Protein AF-A0A7G5YXT6-F1 (afdb_monomer_lite)

Radius of gyration: 20.96 Å; chains: 1; bounding box: 41×21×65 Å

Sequence (100 aa):
MFDDTKGFSCNARSGRPEAPLEWRVARFHTALGWLSAMATGWGCVFAAMGGQRRLALMSACAALFIAAMTEWRRRNLRRRKTEFAEAEAAYEKGLRDFRL

Structure (mmCIF, N/CA/C/O backbone):
data_AF-A0A7G5YXT6-F1
#
_entry.id   AF-A0A7G5YXT6-F1
#
loop_
_atom_site.group_PDB
_atom_site.id
_atom_site.type_symbol
_atom_site.label_atom_id
_atom_site.label_alt_id
_atom_site.label_comp_id
_atom_site.label_asym_id
_atom_site.label_entity_id
_atom_site.label_seq_id
_atom_site.pdbx_PDB_ins_code
_atom_site.Cartn_x
_atom_site.Cartn_y
_atom_site.Cartn_z
_atom_site.occupancy
_atom_site.B_iso_or_equiv
_atom_site.auth_seq_id
_atom_site.auth_comp_id
_atom_site.auth_asym_id
_atom_site.auth_atom_id
_atom_site.pdbx_PDB_model_num
ATOM 1 N N . MET A 1 1 ? 19.454 -16.478 -14.113 1.00 35.16 1 MET A N 1
ATOM 2 C CA . MET A 1 1 ? 19.409 -16.283 -12.650 1.00 35.16 1 MET A CA 1
ATOM 3 C C . MET A 1 1 ? 18.537 -15.061 -12.419 1.00 35.16 1 MET A C 1
ATOM 5 O O . MET A 1 1 ? 18.903 -13.995 -12.893 1.00 35.16 1 MET A O 1
ATOM 9 N N . PHE A 1 2 ? 17.326 -15.246 -11.889 1.00 42.09 2 PHE A N 1
ATOM 10 C CA . PHE A 1 2 ? 16.383 -14.152 -11.641 1.00 42.09 2 PHE A CA 1
ATOM 11 C C . PHE A 1 2 ? 16.862 -13.388 -10.407 1.00 42.09 2 PHE A C 1
ATOM 13 O O . PHE A 1 2 ? 17.085 -13.997 -9.364 1.00 42.09 2 PHE A O 1
ATOM 20 N N . ASP A 1 3 ? 17.101 -12.087 -10.539 1.00 42.44 3 ASP A N 1
ATOM 21 C CA . ASP A 1 3 ? 17.507 -11.253 -9.411 1.00 42.44 3 ASP A CA 1
ATOM 22 C C . ASP A 1 3 ? 16.245 -10.805 -8.655 1.00 42.44 3 ASP A C 1
ATOM 24 O O . ASP A 1 3 ? 15.701 -9.725 -8.882 1.00 42.44 3 ASP A O 1
ATOM 28 N N . ASP A 1 4 ? 15.740 -11.685 -7.783 1.00 50.34 4 ASP A N 1
ATOM 29 C CA . ASP A 1 4 ? 14.526 -11.480 -6.971 1.00 50.34 4 ASP A CA 1
ATOM 30 C C . ASP A 1 4 ? 14.646 -10.311 -5.970 1.00 50.34 4 ASP A C 1
ATOM 32 O O . ASP A 1 4 ? 13.682 -9.948 -5.289 1.00 50.34 4 ASP A O 1
ATOM 36 N N . THR A 1 5 ? 15.817 -9.675 -5.882 1.00 51.97 5 THR A N 1
ATOM 37 C CA . THR A 1 5 ? 16.092 -8.587 -4.938 1.00 51.97 5 THR A CA 1
ATOM 38 C C . THR A 1 5 ? 15.407 -7.268 -5.309 1.00 51.97 5 THR A C 1
ATOM 40 O O . THR A 1 5 ? 15.078 -6.485 -4.417 1.00 51.97 5 THR A O 1
ATOM 43 N N . LYS A 1 6 ? 15.117 -7.032 -6.597 1.00 55.97 6 LYS A N 1
ATOM 44 C CA . LYS A 1 6 ? 14.570 -5.750 -7.093 1.00 55.97 6 LYS A CA 1
ATOM 45 C C . LYS A 1 6 ? 13.041 -5.703 -7.186 1.00 55.97 6 LYS A C 1
ATOM 47 O O . LYS A 1 6 ? 12.447 -4.653 -7.416 1.00 55.97 6 LYS A O 1
ATOM 52 N N . GLY A 1 7 ? 12.366 -6.831 -6.956 1.00 62.44 7 GLY A N 1
ATOM 53 C CA . GLY A 1 7 ? 10.901 -6.890 -6.938 1.00 62.44 7 GLY A CA 1
ATOM 54 C C . GLY A 1 7 ? 10.237 -6.695 -8.306 1.00 62.44 7 GLY A C 1
ATOM 55 O O . GLY A 1 7 ? 9.079 -6.285 -8.351 1.00 62.44 7 GLY A O 1
ATOM 56 N N . PHE A 1 8 ? 10.949 -6.977 -9.399 1.00 68.06 8 PHE A N 1
ATOM 57 C CA . PHE A 1 8 ? 10.415 -7.123 -10.755 1.00 68.06 8 PHE A CA 1
ATOM 58 C C . PHE A 1 8 ? 11.186 -8.225 -11.491 1.00 68.06 8 PHE A C 1
ATOM 60 O O . PHE A 1 8 ? 12.371 -8.431 -11.236 1.00 68.06 8 PHE A O 1
ATOM 67 N N . SER A 1 9 ? 10.515 -8.952 -12.384 1.00 73.12 9 SER A N 1
ATOM 68 C CA . SER A 1 9 ? 11.115 -10.055 -13.144 1.00 73.12 9 SER A CA 1
ATOM 69 C C . SER A 1 9 ? 11.454 -9.607 -14.560 1.00 73.12 9 SER A C 1
ATOM 71 O O . SER A 1 9 ? 10.700 -8.849 -15.164 1.00 73.12 9 SER A O 1
ATOM 73 N N . CYS A 1 10 ? 12.549 -10.106 -15.127 1.00 76.19 10 CYS A N 1
ATOM 74 C CA . CYS A 1 1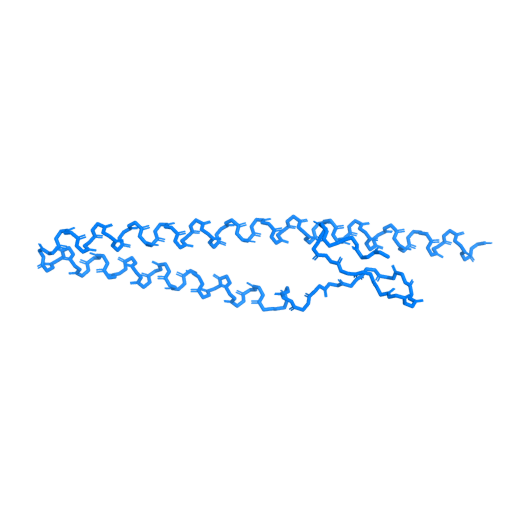0 ? 12.838 -9.921 -16.549 1.00 76.19 10 CYS A CA 1
ATOM 75 C C . CYS A 1 10 ? 12.273 -11.091 -17.358 1.00 76.19 10 CYS A C 1
ATOM 77 O O . CYS A 1 10 ? 12.435 -12.252 -16.977 1.00 76.19 10 CYS A O 1
ATOM 79 N N . ASN A 1 11 ? 11.640 -10.797 -18.493 1.00 80.19 11 ASN A N 1
ATOM 80 C CA . ASN A 1 11 ? 11.166 -11.823 -19.411 1.00 80.19 11 ASN A CA 1
ATOM 81 C C . ASN A 1 11 ? 12.363 -12.599 -19.980 1.00 80.19 11 ASN A C 1
ATOM 83 O O . ASN A 1 11 ? 13.260 -12.010 -20.582 1.00 80.19 11 ASN A O 1
ATOM 87 N N . ALA A 1 12 ? 12.365 -13.924 -19.828 1.00 75.38 12 ALA A N 1
ATOM 88 C CA . ALA A 1 12 ? 13.485 -14.771 -20.236 1.00 75.38 12 ALA A CA 1
ATOM 89 C C . ALA A 1 12 ? 13.777 -14.732 -21.748 1.00 75.38 12 ALA A C 1
ATOM 91 O O . ALA A 1 12 ? 14.882 -15.068 -22.163 1.00 75.38 12 ALA A O 1
ATOM 92 N N . ARG A 1 13 ? 12.801 -14.331 -22.576 1.00 76.62 13 ARG A N 1
ATOM 93 C CA . ARG A 1 13 ? 12.933 -14.323 -24.039 1.00 76.62 13 ARG A CA 1
ATOM 94 C C . ARG A 1 13 ? 13.402 -12.986 -24.607 1.00 76.62 13 ARG A C 1
ATOM 96 O O . ARG A 1 13 ? 14.150 -12.976 -25.576 1.00 76.62 13 ARG A O 1
ATOM 103 N N . SER A 1 14 ? 12.935 -11.872 -24.048 1.00 74.69 14 SER A N 1
ATOM 104 C CA . SER A 1 14 ? 13.252 -10.522 -24.541 1.00 74.69 14 SER A CA 1
ATOM 105 C C . SER A 1 14 ? 14.239 -9.769 -23.654 1.00 74.69 14 SER A C 1
ATOM 107 O O . SER A 1 14 ? 14.752 -8.739 -24.066 1.00 74.69 14 SER A O 1
ATOM 109 N N . GLY A 1 15 ? 14.479 -10.234 -22.425 1.00 78.94 15 GLY A N 1
ATOM 110 C CA . GLY A 1 15 ? 15.227 -9.485 -21.415 1.00 78.94 15 GLY A CA 1
ATOM 111 C C . GLY A 1 15 ? 14.492 -8.243 -20.898 1.00 78.94 15 GLY A C 1
ATOM 112 O O . GLY A 1 15 ? 15.031 -7.537 -20.048 1.00 78.94 15 GLY A O 1
ATOM 113 N N . ARG A 1 16 ? 13.266 -7.971 -21.374 1.00 80.25 16 ARG A N 1
ATOM 114 C CA . ARG A 1 16 ? 12.482 -6.802 -20.966 1.00 80.25 16 ARG A CA 1
ATOM 115 C C . ARG A 1 16 ? 12.076 -6.927 -19.490 1.00 80.25 16 ARG A C 1
ATOM 117 O O . ARG A 1 16 ? 11.581 -7.992 -19.107 1.00 80.25 16 ARG A O 1
ATOM 124 N N . PRO A 1 17 ? 12.221 -5.870 -18.675 1.00 81.25 17 PRO A N 1
ATOM 125 C CA . PRO A 1 17 ? 11.675 -5.862 -17.323 1.00 81.25 17 PRO A CA 1
ATOM 126 C C . PRO A 1 17 ? 10.138 -5.871 -17.371 1.00 81.25 17 PRO A C 1
ATOM 128 O O . PRO A 1 17 ? 9.522 -5.104 -18.110 1.00 81.25 17 PRO A O 1
ATOM 131 N N . GLU A 1 18 ? 9.506 -6.732 -16.574 1.00 80.69 18 GLU A N 1
ATOM 132 C CA . GLU A 1 18 ? 8.050 -6.847 -16.452 1.00 80.69 18 GLU A CA 1
ATOM 133 C C . GLU A 1 18 ? 7.580 -6.460 -15.047 1.00 80.69 18 GLU A C 1
ATOM 135 O O . GLU A 1 18 ? 8.124 -6.903 -14.031 1.00 80.69 18 GLU A O 1
ATOM 140 N N . ALA A 1 19 ? 6.542 -5.622 -14.987 1.00 78.88 19 ALA A N 1
ATOM 141 C CA . ALA A 1 19 ? 5.942 -5.226 -13.723 1.00 78.88 19 ALA A CA 1
ATOM 142 C C . ALA A 1 19 ? 5.196 -6.423 -13.105 1.00 78.88 19 ALA A C 1
ATOM 144 O O . ALA A 1 19 ? 4.368 -7.047 -13.778 1.00 78.88 19 ALA A O 1
ATOM 145 N N . PRO A 1 20 ? 5.418 -6.735 -11.820 1.00 79.06 20 PRO A N 1
ATOM 146 C CA . PRO A 1 20 ? 4.792 -7.890 -11.199 1.00 79.06 20 PRO A CA 1
ATOM 147 C C . PRO A 1 20 ? 3.278 -7.683 -11.018 1.00 79.06 20 PRO A C 1
ATOM 149 O O . PRO A 1 20 ? 2.789 -6.583 -10.729 1.00 79.06 20 PRO A O 1
ATOM 152 N N . LEU A 1 21 ? 2.518 -8.777 -11.138 1.00 75.75 21 LEU A N 1
ATOM 153 C CA . LEU A 1 21 ? 1.049 -8.797 -11.033 1.00 75.75 21 LEU A CA 1
ATOM 154 C C . LEU A 1 21 ? 0.527 -8.169 -9.729 1.00 75.75 21 LEU A C 1
ATOM 156 O O . LEU A 1 21 ? -0.519 -7.513 -9.726 1.00 75.75 21 LEU A O 1
ATOM 160 N N . GLU A 1 22 ? 1.281 -8.304 -8.635 1.00 77.12 22 GLU A N 1
ATOM 161 C CA . GLU A 1 22 ? 0.959 -7.725 -7.327 1.00 77.12 22 GLU A CA 1
ATOM 162 C C . GLU A 1 22 ? 0.770 -6.198 -7.355 1.00 77.12 22 GLU A C 1
ATOM 164 O O . GLU A 1 22 ? 0.006 -5.655 -6.554 1.00 77.12 22 GLU A O 1
ATOM 169 N N . TRP A 1 23 ? 1.382 -5.478 -8.300 1.00 82.56 23 TRP A N 1
ATOM 170 C CA . TRP A 1 23 ? 1.247 -4.020 -8.385 1.00 82.56 23 TRP A CA 1
ATOM 171 C C . TRP A 1 23 ? -0.134 -3.570 -8.853 1.00 82.56 23 TRP A C 1
ATOM 173 O O . TRP A 1 23 ? -0.563 -2.466 -8.498 1.00 82.56 23 TRP A O 1
ATOM 183 N N . ARG A 1 24 ? -0.850 -4.419 -9.603 1.00 80.94 24 ARG A N 1
ATOM 184 C CA . ARG A 1 24 ? -2.224 -4.139 -10.052 1.00 80.94 24 ARG A CA 1
ATOM 185 C C . ARG A 1 24 ? -3.187 -4.134 -8.869 1.00 80.94 24 ARG A C 1
ATOM 187 O O . ARG A 1 24 ? -4.028 -3.247 -8.755 1.00 80.94 24 ARG A O 1
ATOM 194 N N . VAL A 1 25 ? -3.003 -5.072 -7.942 1.00 84.31 25 VAL A N 1
ATOM 195 C CA . VAL A 1 25 ? -3.821 -5.203 -6.727 1.00 84.31 25 VAL A CA 1
ATOM 196 C C . VAL A 1 25 ? -3.282 -4.392 -5.547 1.00 84.31 25 VAL A C 1
ATOM 198 O O . VAL A 1 25 ? -3.939 -4.287 -4.513 1.00 84.31 25 VAL A O 1
ATOM 201 N N . ALA A 1 26 ? -2.102 -3.782 -5.660 1.00 84.56 26 ALA A N 1
ATOM 202 C CA . ALA A 1 26 ? -1.490 -3.053 -4.552 1.00 84.56 26 ALA A CA 1
ATOM 203 C C . ALA A 1 26 ? -2.312 -1.839 -4.089 1.00 84.56 26 ALA A C 1
ATOM 205 O O . ALA A 1 26 ? -2.363 -1.552 -2.891 1.00 84.56 26 ALA A O 1
ATOM 206 N N . ARG A 1 27 ? -3.000 -1.148 -5.012 1.00 82.56 27 ARG A N 1
ATOM 207 C CA . ARG A 1 27 ? -3.936 -0.061 -4.667 1.00 82.56 27 ARG A CA 1
ATOM 208 C C . ARG A 1 27 ? -5.107 -0.578 -3.833 1.00 82.56 27 ARG A C 1
ATOM 210 O O . ARG A 1 27 ? -5.441 0.035 -2.825 1.00 82.56 27 ARG A O 1
ATOM 217 N N . PHE A 1 28 ? -5.657 -1.731 -4.211 1.00 87.94 28 PHE A N 1
ATOM 218 C CA . PHE A 1 28 ? -6.745 -2.378 -3.483 1.00 87.94 28 PHE A CA 1
ATOM 219 C C . PHE A 1 28 ? -6.317 -2.766 -2.062 1.00 87.94 28 PHE A C 1
ATOM 221 O O . PHE A 1 28 ? -6.961 -2.371 -1.099 1.00 87.94 28 PHE A O 1
ATOM 228 N N . HIS A 1 29 ? -5.171 -3.434 -1.907 1.00 86.00 29 HIS A N 1
ATOM 229 C CA . HIS A 1 29 ? -4.661 -3.806 -0.582 1.00 86.00 29 HIS A CA 1
ATOM 230 C C . HIS A 1 29 ? -4.329 -2.602 0.301 1.00 86.00 29 HIS A C 1
ATOM 232 O O . HIS A 1 29 ? -4.494 -2.653 1.514 1.00 86.00 29 HIS A O 1
ATOM 238 N N . THR A 1 30 ? -3.844 -1.519 -0.304 1.00 90.19 30 THR A N 1
ATOM 239 C CA . THR A 1 30 ? -3.577 -0.272 0.413 1.00 90.19 30 THR A CA 1
ATOM 240 C C . THR A 1 30 ? -4.871 0.348 0.937 1.00 90.19 30 THR A C 1
ATOM 242 O O . THR A 1 30 ? -4.922 0.778 2.086 1.00 90.19 30 THR A O 1
ATOM 245 N N . ALA A 1 31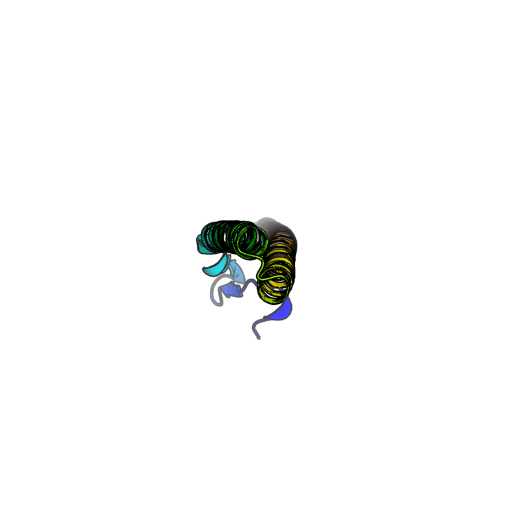 ? -5.916 0.387 0.105 1.00 90.06 31 ALA A N 1
ATOM 246 C CA . ALA A 1 31 ? -7.229 0.873 0.512 1.00 90.06 31 ALA A CA 1
ATOM 247 C C . ALA A 1 31 ? -7.821 -0.009 1.620 1.00 90.06 31 ALA A C 1
ATOM 249 O O . ALA A 1 31 ? -8.277 0.511 2.634 1.00 90.06 31 ALA A O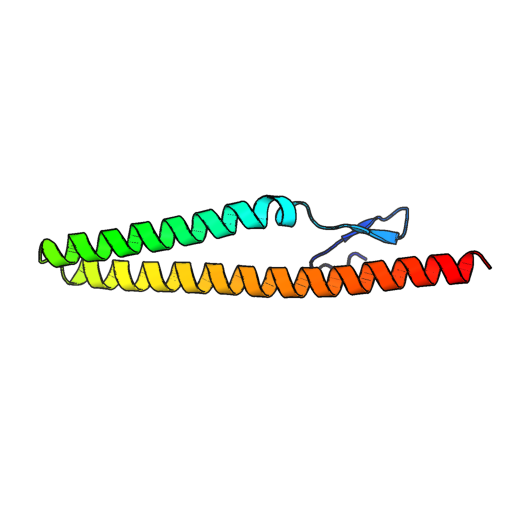 1
ATOM 250 N N . LEU A 1 32 ? -7.726 -1.334 1.472 1.00 93.00 32 LEU A N 1
ATOM 251 C CA . LEU A 1 32 ? -8.182 -2.287 2.480 1.00 93.00 32 LEU A CA 1
ATOM 252 C C . LEU A 1 32 ? -7.457 -2.090 3.819 1.00 93.00 32 LEU A C 1
ATOM 254 O O . LEU A 1 32 ? -8.110 -2.028 4.852 1.00 93.00 32 LEU A O 1
ATOM 258 N N . GLY A 1 33 ? -6.131 -1.913 3.803 1.00 91.31 33 GLY A N 1
ATOM 259 C CA . GLY A 1 33 ? -5.345 -1.658 5.014 1.00 91.31 33 GLY A CA 1
ATOM 260 C C . GLY A 1 33 ? -5.792 -0.399 5.761 1.00 91.31 33 GLY A C 1
ATOM 261 O O . GLY A 1 33 ? -5.932 -0.422 6.983 1.00 91.31 33 GLY A O 1
ATOM 262 N N . TRP A 1 34 ? -6.103 0.682 5.042 1.00 94.44 34 TRP A N 1
ATOM 263 C CA . TRP A 1 34 ? -6.665 1.880 5.667 1.00 94.44 34 TRP A CA 1
ATOM 264 C C . TRP A 1 34 ? -8.066 1.683 6.220 1.00 94.44 34 TRP A C 1
ATOM 266 O O . TRP A 1 34 ? -8.334 2.131 7.331 1.00 94.44 34 TRP A O 1
ATOM 276 N N . LEU A 1 35 ? -8.945 1.009 5.477 1.00 95.12 35 LEU A N 1
ATOM 277 C CA . LEU A 1 35 ? -10.292 0.701 5.953 1.00 95.12 35 LEU A CA 1
ATOM 278 C C . LEU A 1 35 ? -10.236 -0.136 7.234 1.00 95.12 35 LEU A C 1
ATOM 280 O O . LEU A 1 35 ? -10.941 0.173 8.191 1.00 95.12 35 LEU A O 1
ATOM 284 N N . SER A 1 36 ? -9.344 -1.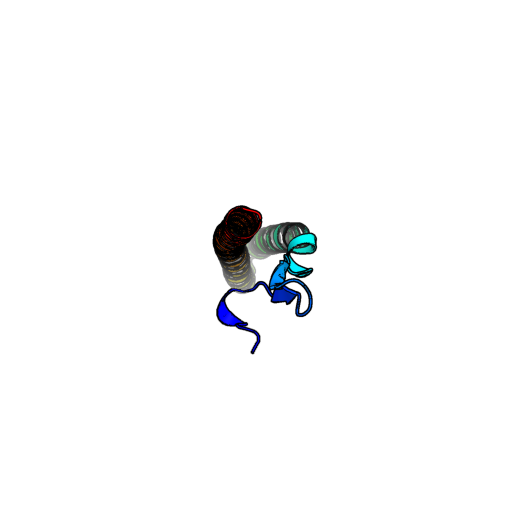127 7.297 1.00 92.06 36 SER A N 1
ATOM 285 C CA . SER A 1 36 ? -9.099 -1.903 8.514 1.00 92.06 36 SER A CA 1
ATOM 286 C C . SER A 1 36 ? -8.572 -1.031 9.654 1.00 92.06 36 SER A C 1
ATOM 288 O O . SER A 1 36 ? -9.075 -1.135 10.767 1.00 92.06 36 SER A O 1
ATOM 290 N N . ALA A 1 37 ? -7.613 -0.132 9.401 1.00 91.50 37 ALA A N 1
ATOM 291 C CA . ALA A 1 37 ? -7.114 0.785 10.429 1.00 91.50 37 ALA A CA 1
ATOM 292 C C . ALA A 1 37 ? -8.227 1.698 10.977 1.00 91.50 37 ALA A C 1
ATOM 294 O O . ALA A 1 37 ? -8.323 1.888 12.189 1.00 91.50 37 ALA A O 1
ATOM 295 N N . MET A 1 38 ? -9.097 2.217 10.105 1.00 93.31 38 MET A N 1
ATOM 296 C CA . MET A 1 38 ? -10.244 3.038 10.503 1.00 93.31 38 MET A CA 1
ATOM 297 C C . MET A 1 38 ? -11.271 2.230 11.299 1.00 93.31 38 MET A C 1
ATOM 299 O O . MET A 1 38 ? -11.719 2.696 12.342 1.00 93.31 38 MET A O 1
ATOM 303 N N . ALA A 1 39 ? -11.616 1.021 10.852 1.00 93.00 39 ALA A N 1
ATOM 304 C CA . ALA A 1 39 ? -12.554 0.146 11.554 1.00 93.00 39 ALA A CA 1
ATOM 305 C C . ALA A 1 39 ? -12.056 -0.199 12.967 1.00 93.00 39 ALA A C 1
ATOM 307 O O . ALA A 1 39 ? -12.806 -0.085 13.936 1.00 93.00 39 ALA A O 1
ATOM 308 N N . THR A 1 40 ? -10.772 -0.534 13.110 1.00 91.38 40 THR A N 1
ATOM 309 C CA . THR A 1 40 ? -10.156 -0.806 14.416 1.00 91.38 40 THR A CA 1
ATOM 310 C C . THR A 1 40 ? -10.087 0.455 15.285 1.00 91.38 40 THR A C 1
ATOM 312 O O . THR A 1 40 ? -10.332 0.391 16.491 1.00 91.38 40 THR A O 1
ATOM 315 N N . GLY A 1 41 ? -9.815 1.617 14.683 1.00 89.00 41 GLY A N 1
ATOM 316 C CA . GLY A 1 41 ? -9.867 2.912 15.364 1.00 89.00 41 GLY A CA 1
ATOM 317 C C . GLY A 1 41 ? -11.259 3.226 15.919 1.00 89.00 41 GLY A C 1
ATOM 318 O O . GLY A 1 41 ? -11.386 3.608 17.079 1.00 89.00 41 GLY A O 1
ATOM 319 N N . TRP A 1 42 ? -12.316 2.975 15.145 1.00 89.62 42 TRP A N 1
ATOM 320 C CA . TRP A 1 42 ? -13.700 3.082 15.620 1.00 89.62 42 TRP A CA 1
ATOM 321 C C . TRP A 1 42 ? -14.006 2.088 16.743 1.00 89.62 42 TRP A C 1
ATOM 323 O O . TRP A 1 42 ? -14.609 2.467 17.747 1.00 89.62 42 TRP A O 1
ATOM 333 N N . GLY A 1 43 ? -13.531 0.844 16.629 1.00 88.00 43 GLY A N 1
ATOM 334 C CA . GLY A 1 43 ? -13.640 -0.157 17.694 1.00 88.00 43 GLY A CA 1
ATOM 335 C C . GLY A 1 43 ? -13.024 0.309 19.019 1.00 88.00 43 GLY A C 1
ATOM 336 O O . GLY A 1 43 ? -13.614 0.101 20.078 1.00 88.00 43 GLY A O 1
ATOM 337 N N . CYS A 1 44 ? -11.895 1.025 18.968 1.00 91.38 44 CYS A N 1
ATOM 338 C CA . CYS A 1 44 ? -11.299 1.657 20.147 1.00 91.38 44 CYS A CA 1
ATOM 339 C C . CYS A 1 44 ? -12.245 2.677 20.800 1.00 91.38 44 CYS A C 1
ATOM 341 O O . CYS A 1 44 ? -12.394 2.674 22.022 1.00 91.38 44 CYS A O 1
ATOM 343 N N . VAL A 1 45 ? -12.894 3.533 20.004 1.00 88.69 45 VAL A N 1
ATOM 344 C CA . VAL A 1 45 ? -13.830 4.552 20.508 1.00 88.69 45 VAL A CA 1
ATOM 345 C C . VAL A 1 45 ? -15.020 3.892 21.208 1.00 88.69 45 VAL A C 1
ATOM 347 O O . VAL A 1 45 ? -15.341 4.256 22.337 1.00 88.69 45 VAL A O 1
ATOM 350 N N . PHE 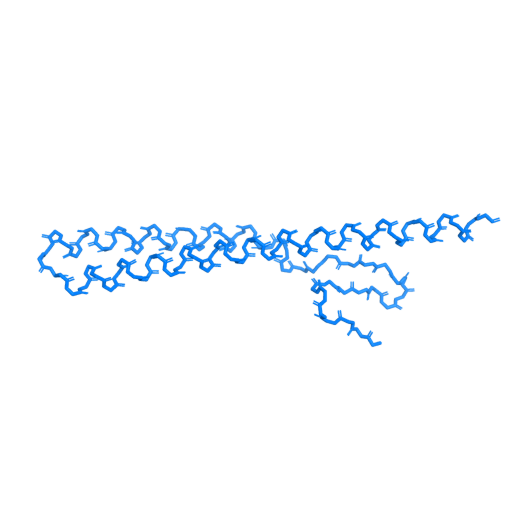A 1 46 ? -15.625 2.867 20.601 1.00 91.19 46 PHE A N 1
ATOM 351 C CA . PHE A 1 46 ? -16.728 2.126 21.223 1.00 91.19 46 PHE A CA 1
ATOM 352 C C . PHE A 1 46 ? -16.308 1.407 22.510 1.00 91.19 46 PHE A C 1
ATOM 354 O O . PHE A 1 46 ? -17.016 1.489 23.514 1.00 91.19 46 PHE A O 1
ATOM 361 N N . ALA A 1 47 ? -15.136 0.767 22.522 1.00 88.62 47 ALA A N 1
ATOM 362 C CA . ALA A 1 47 ? -14.606 0.122 23.722 1.00 88.62 47 ALA A CA 1
ATOM 363 C C . ALA A 1 47 ? -14.333 1.131 24.852 1.00 88.62 47 ALA A C 1
ATOM 365 O O . ALA A 1 47 ? -14.584 0.837 26.022 1.00 88.62 47 ALA A O 1
ATOM 366 N N . ALA A 1 48 ? -13.859 2.334 24.515 1.00 88.69 48 ALA A N 1
ATOM 367 C CA . ALA A 1 48 ? -13.634 3.402 25.483 1.00 88.69 48 ALA A CA 1
ATOM 368 C C . ALA A 1 48 ? -14.954 3.929 26.071 1.00 88.69 48 ALA A C 1
ATOM 370 O O . ALA A 1 48 ? -15.058 4.064 27.290 1.00 88.69 48 ALA A O 1
ATOM 371 N N . MET A 1 49 ? -15.971 4.155 25.229 1.00 90.81 49 MET A N 1
ATOM 372 C CA . MET A 1 49 ? -17.310 4.572 25.669 1.00 90.81 49 MET A CA 1
ATOM 373 C C . MET A 1 49 ? -17.983 3.521 26.562 1.00 90.81 49 MET A C 1
ATOM 375 O O . MET A 1 49 ? -18.659 3.874 27.521 1.00 90.81 49 MET A O 1
ATOM 379 N N . GLY A 1 50 ? -17.747 2.233 26.300 1.00 89.38 50 GLY A N 1
ATOM 380 C CA . GLY A 1 50 ? -18.232 1.124 27.127 1.00 89.38 50 GLY A CA 1
ATOM 381 C C . GLY A 1 50 ? -17.432 0.871 28.413 1.00 89.38 50 GLY A C 1
ATOM 382 O O . GLY A 1 50 ? -17.655 -0.142 29.071 1.00 89.38 50 GLY A O 1
ATOM 383 N N . GLY A 1 51 ? -16.459 1.723 28.762 1.00 90.06 51 GLY A N 1
ATOM 384 C CA . GLY A 1 51 ? -15.625 1.568 29.963 1.00 90.06 51 GLY A CA 1
ATOM 385 C C . GLY A 1 51 ? -14.564 0.459 29.880 1.00 90.06 51 GLY A C 1
ATOM 386 O O . GLY A 1 51 ? -13.833 0.220 30.843 1.00 90.06 51 GLY A O 1
ATOM 387 N N . GLN A 1 52 ? -14.408 -0.198 28.729 1.00 90.00 52 GLN A N 1
ATOM 388 C CA . GLN A 1 52 ? -13.483 -1.313 28.513 1.00 90.00 52 GLN A CA 1
ATOM 389 C C . GLN A 1 52 ? -12.077 -0.818 28.129 1.00 90.00 52 GLN A C 1
ATOM 391 O O . GLN A 1 52 ? -11.578 -1.045 27.024 1.00 90.00 52 GLN A O 1
ATOM 396 N N . ARG A 1 53 ? -11.395 -0.156 29.073 1.00 88.19 53 ARG A N 1
ATOM 397 C CA . ARG A 1 53 ? -10.096 0.520 28.851 1.00 88.19 53 ARG A CA 1
ATOM 398 C C . ARG A 1 53 ? -9.009 -0.374 28.235 1.00 88.19 53 ARG A C 1
ATOM 400 O O . ARG A 1 53 ? -8.242 0.088 27.394 1.00 88.19 53 ARG A O 1
ATOM 407 N N . ARG A 1 54 ? -8.952 -1.656 28.614 1.00 88.38 54 ARG A N 1
ATOM 408 C CA . ARG A 1 54 ? -7.962 -2.613 28.081 1.00 88.38 54 ARG A CA 1
ATOM 409 C C . ARG A 1 54 ? -8.195 -2.926 26.599 1.00 88.38 54 ARG A C 1
ATOM 411 O O . ARG A 1 54 ? -7.237 -2.978 25.835 1.00 88.38 54 ARG A O 1
ATOM 418 N N . LEU A 1 55 ? -9.453 -3.098 26.192 1.00 84.44 55 LEU A N 1
ATOM 419 C CA . LEU A 1 55 ? -9.832 -3.331 24.794 1.00 84.44 55 LEU A CA 1
ATOM 420 C C . LEU A 1 55 ? -9.612 -2.085 23.935 1.00 84.44 55 LEU A C 1
ATOM 422 O O . LEU A 1 55 ? -9.117 -2.207 22.815 1.00 84.44 55 LEU A O 1
ATOM 426 N N . ALA A 1 56 ? -9.905 -0.899 24.473 1.00 88.06 56 ALA A N 1
ATOM 427 C CA . ALA A 1 56 ? -9.612 0.365 23.804 1.00 88.06 56 ALA A CA 1
ATOM 428 C C . ALA A 1 56 ? -8.110 0.505 23.502 1.00 88.06 56 ALA A C 1
ATOM 430 O O . ALA A 1 56 ? -7.733 0.730 22.355 1.00 88.06 56 ALA A O 1
ATOM 431 N N . LEU A 1 57 ? -7.242 0.262 24.491 1.00 91.00 57 LEU A N 1
ATOM 432 C CA . LEU A 1 57 ? -5.789 0.342 24.304 1.00 91.00 57 LEU A CA 1
ATOM 433 C C . LEU A 1 57 ? -5.282 -0.644 23.238 1.00 91.00 57 LEU A C 1
ATOM 435 O O . LEU A 1 57 ? -4.531 -0.261 22.344 1.00 91.00 57 LEU A O 1
ATOM 439 N N . MET A 1 58 ? -5.720 -1.906 23.300 1.00 89.38 58 MET A N 1
ATOM 440 C CA . MET A 1 58 ? -5.321 -2.927 22.322 1.00 89.38 58 MET A CA 1
ATOM 441 C C . MET A 1 58 ? -5.793 -2.585 20.908 1.00 89.38 58 MET A C 1
ATOM 443 O O . MET A 1 58 ? -5.034 -2.732 19.951 1.00 89.38 58 MET A O 1
ATOM 447 N N . SER A 1 59 ? -7.013 -2.064 20.782 1.00 87.56 59 SER A N 1
ATOM 448 C CA . SER A 1 59 ? -7.568 -1.636 19.496 1.00 87.56 59 SER A CA 1
ATOM 449 C C . SER A 1 59 ? -6.814 -0.422 18.941 1.00 87.56 59 SER A C 1
ATOM 451 O O . SER A 1 59 ? -6.484 -0.392 17.759 1.00 87.56 59 SER A O 1
ATOM 453 N N . ALA A 1 60 ? -6.449 0.548 19.785 1.00 89.25 60 ALA A N 1
ATOM 454 C CA . ALA A 1 60 ? -5.628 1.689 19.380 1.00 89.25 60 ALA A CA 1
ATOM 455 C C . ALA A 1 60 ? -4.244 1.254 18.870 1.00 89.25 60 ALA A C 1
ATOM 457 O O . ALA A 1 60 ? -3.822 1.672 17.790 1.00 89.25 60 ALA A O 1
ATOM 458 N N . CYS A 1 61 ? -3.559 0.366 19.600 1.00 92.56 61 CYS A N 1
ATOM 459 C CA . CYS A 1 61 ? -2.275 -0.191 19.168 1.00 92.56 61 CYS A CA 1
ATOM 460 C C . CYS A 1 61 ? -2.401 -0.932 17.830 1.00 92.56 61 CYS A C 1
ATOM 462 O O . CYS A 1 61 ? -1.577 -0.732 16.937 1.00 92.56 61 CYS A O 1
ATOM 464 N N . ALA A 1 62 ? -3.449 -1.742 17.661 1.00 91.19 62 ALA A N 1
ATOM 465 C CA . ALA A 1 62 ? -3.701 -2.460 16.418 1.00 91.19 62 ALA A CA 1
ATOM 466 C C . ALA A 1 62 ? -3.977 -1.507 15.241 1.00 91.19 62 ALA A C 1
ATOM 468 O O . ALA A 1 62 ? -3.415 -1.693 14.162 1.00 91.19 62 ALA A O 1
ATOM 469 N N . ALA A 1 63 ? -4.775 -0.453 15.439 1.00 90.94 63 ALA A N 1
ATOM 470 C CA . ALA A 1 63 ? -5.050 0.545 14.405 1.00 90.94 63 ALA A CA 1
ATOM 471 C C . ALA A 1 63 ? -3.768 1.262 13.944 1.00 90.94 63 ALA A C 1
ATOM 473 O O . ALA A 1 63 ? -3.517 1.374 12.740 1.00 90.94 63 ALA A O 1
ATOM 474 N N . LEU A 1 64 ? -2.921 1.683 14.891 1.00 93.56 64 LEU A N 1
ATOM 475 C CA . LEU A 1 64 ? -1.631 2.312 14.596 1.00 93.56 64 LEU A CA 1
ATOM 476 C C . LEU A 1 64 ? -0.680 1.358 13.868 1.00 93.56 64 LEU A C 1
ATOM 478 O O . LEU A 1 64 ? -0.038 1.755 12.895 1.00 93.56 64 LEU A O 1
ATOM 482 N N . PHE A 1 65 ? -0.618 0.094 14.293 1.00 94.06 65 PHE A N 1
ATOM 483 C CA . PHE A 1 65 ? 0.215 -0.916 13.645 1.00 94.06 65 PHE A CA 1
ATOM 484 C C . PHE A 1 65 ? -0.212 -1.165 12.192 1.00 94.06 65 PHE A C 1
ATOM 486 O O . PHE A 1 65 ? 0.623 -1.150 11.285 1.00 94.06 65 PHE A O 1
ATOM 493 N N . ILE A 1 66 ? -1.516 -1.324 11.945 1.00 92.81 66 ILE A N 1
ATOM 494 C CA . ILE A 1 66 ? -2.057 -1.514 10.592 1.00 92.81 66 ILE A CA 1
ATOM 495 C C . ILE A 1 66 ? -1.750 -0.291 9.718 1.00 92.81 66 ILE A C 1
ATOM 497 O O . ILE A 1 66 ? -1.303 -0.446 8.577 1.00 92.81 66 ILE A O 1
ATOM 501 N N . ALA A 1 67 ? -1.932 0.924 10.243 1.00 92.62 67 ALA A N 1
ATOM 502 C CA . ALA A 1 67 ? -1.608 2.155 9.527 1.00 92.62 67 ALA A CA 1
ATOM 503 C C . ALA A 1 67 ? -0.114 2.230 9.164 1.00 92.62 67 ALA A C 1
ATOM 505 O O . ALA A 1 67 ? 0.227 2.498 8.006 1.00 92.62 67 ALA A O 1
ATOM 506 N N . ALA A 1 68 ? 0.774 1.921 10.115 1.00 94.69 68 ALA A N 1
ATOM 507 C CA . ALA A 1 68 ? 2.219 1.910 9.907 1.00 94.69 68 ALA A CA 1
ATOM 508 C C . ALA A 1 68 ? 2.637 0.896 8.830 1.00 94.69 68 ALA A C 1
ATOM 510 O O . ALA A 1 68 ? 3.364 1.249 7.900 1.00 94.69 68 ALA A O 1
ATOM 511 N N . MET A 1 69 ? 2.116 -0.333 8.889 1.00 94.00 69 MET A N 1
ATOM 512 C CA . MET A 1 69 ? 2.384 -1.368 7.884 1.00 94.00 69 MET A CA 1
ATOM 513 C C . MET A 1 69 ? 1.861 -0.978 6.497 1.00 94.00 69 MET A C 1
ATOM 515 O O . MET A 1 69 ? 2.542 -1.176 5.486 1.00 94.00 69 MET A O 1
ATOM 519 N N . THR A 1 70 ? 0.673 -0.376 6.434 1.00 92.75 70 THR A N 1
ATOM 520 C CA . THR A 1 70 ? 0.062 0.079 5.176 1.00 92.75 70 THR A CA 1
ATOM 521 C C . THR A 1 70 ? 0.866 1.220 4.544 1.00 92.75 70 THR A C 1
ATOM 523 O O . THR A 1 70 ? 0.976 1.316 3.318 1.00 92.75 70 THR A O 1
ATOM 526 N N . GLU A 1 71 ? 1.435 2.111 5.355 1.00 93.44 71 GLU A N 1
ATOM 527 C CA . GLU A 1 71 ? 2.317 3.180 4.883 1.00 93.44 71 GLU A CA 1
ATOM 528 C C . GLU A 1 71 ? 3.693 2.651 4.461 1.00 93.44 71 GLU A C 1
ATOM 530 O O . GLU A 1 71 ? 4.174 2.989 3.377 1.00 93.44 71 GLU A O 1
ATOM 535 N N . TRP A 1 72 ? 4.291 1.755 5.248 1.00 92.12 72 TRP A N 1
ATOM 536 C CA . TRP A 1 72 ? 5.551 1.094 4.905 1.00 92.12 72 TRP A CA 1
ATOM 537 C C . TRP A 1 72 ? 5.459 0.368 3.559 1.00 92.12 72 TRP A C 1
ATOM 539 O O . TRP A 1 72 ? 6.264 0.611 2.656 1.00 92.12 72 TRP A O 1
ATOM 549 N N . ARG A 1 73 ? 4.407 -0.437 3.365 1.00 89.06 73 ARG A N 1
ATOM 550 C CA . ARG A 1 73 ? 4.165 -1.148 2.103 1.00 89.06 73 ARG A CA 1
ATOM 551 C C . ARG A 1 73 ? 4.018 -0.186 0.925 1.00 89.06 73 ARG A C 1
ATOM 553 O O . ARG A 1 73 ? 4.563 -0.439 -0.148 1.00 89.06 73 ARG A O 1
ATOM 560 N N . ARG A 1 74 ? 3.322 0.938 1.115 1.00 90.62 74 ARG A N 1
ATOM 561 C CA . ARG A 1 74 ? 3.196 1.977 0.083 1.00 90.62 74 ARG A CA 1
ATOM 562 C C . ARG A 1 74 ? 4.525 2.608 -0.291 1.00 90.62 74 ARG A C 1
ATOM 564 O O . ARG A 1 74 ? 4.764 2.828 -1.475 1.00 90.62 74 ARG A O 1
ATOM 571 N N . ARG A 1 75 ? 5.367 2.936 0.688 1.00 89.75 75 ARG A N 1
ATOM 572 C CA . ARG A 1 75 ? 6.688 3.530 0.436 1.00 89.75 75 ARG A CA 1
ATOM 573 C C . ARG A 1 75 ? 7.591 2.559 -0.314 1.00 89.75 75 ARG A C 1
ATOM 575 O O . ARG A 1 75 ? 8.190 2.955 -1.310 1.00 89.75 75 ARG A O 1
ATOM 582 N N . ASN A 1 76 ? 7.606 1.291 0.090 1.00 88.25 76 ASN A N 1
ATOM 583 C CA . ASN A 1 76 ? 8.360 0.254 -0.613 1.00 88.25 76 ASN A CA 1
ATOM 584 C C . ASN A 1 76 ? 7.875 0.069 -2.049 1.00 88.25 76 ASN A C 1
ATOM 586 O O . ASN A 1 76 ? 8.685 0.017 -2.967 1.00 88.25 76 ASN A O 1
ATOM 590 N N . LEU A 1 77 ? 6.558 0.047 -2.270 1.00 87.75 77 LEU A N 1
ATOM 591 C CA . LEU A 1 77 ? 6.006 -0.044 -3.618 1.00 87.75 77 LEU A CA 1
ATOM 592 C C . LEU A 1 77 ? 6.401 1.156 -4.489 1.00 87.75 77 LEU A C 1
ATOM 594 O O . LEU A 1 77 ? 6.679 0.981 -5.670 1.00 87.75 77 LEU A O 1
ATOM 598 N N . ARG A 1 78 ? 6.425 2.373 -3.926 1.00 87.69 78 ARG A N 1
ATOM 599 C CA . ARG A 1 78 ? 6.895 3.559 -4.659 1.00 87.69 78 ARG A CA 1
ATOM 600 C C . ARG A 1 78 ? 8.356 3.409 -5.071 1.00 87.69 78 ARG A C 1
ATOM 602 O O . ARG A 1 78 ? 8.647 3.632 -6.236 1.00 87.69 78 ARG A O 1
ATOM 609 N N . ARG A 1 79 ? 9.233 2.980 -4.156 1.00 87.44 79 ARG A N 1
ATOM 610 C CA . ARG A 1 79 ? 10.654 2.740 -4.461 1.00 87.44 79 ARG A CA 1
ATOM 611 C C . ARG A 1 79 ? 10.832 1.713 -5.578 1.00 87.44 79 ARG A C 1
ATOM 613 O O . ARG A 1 79 ? 11.458 2.024 -6.581 1.00 87.44 79 ARG A O 1
ATOM 620 N N . ARG A 1 80 ? 10.170 0.556 -5.466 1.00 85.50 80 ARG A N 1
ATOM 621 C CA . ARG A 1 80 ? 10.222 -0.500 -6.491 1.00 85.50 80 ARG A CA 1
ATOM 622 C C . ARG A 1 80 ? 9.739 -0.025 -7.865 1.00 85.50 80 ARG A C 1
ATOM 624 O O . ARG A 1 80 ? 10.285 -0.426 -8.883 1.00 85.50 80 ARG A O 1
ATOM 631 N N . LYS A 1 81 ? 8.725 0.847 -7.911 1.00 86.44 81 LYS A N 1
ATOM 632 C CA . LYS A 1 81 ? 8.256 1.449 -9.171 1.00 86.44 81 LYS A CA 1
ATOM 633 C C . LYS A 1 81 ? 9.288 2.377 -9.803 1.00 86.44 81 LYS A C 1
ATOM 635 O O . LYS A 1 81 ? 9.387 2.395 -11.023 1.00 86.44 81 LYS A O 1
ATOM 640 N N . THR A 1 82 ? 10.033 3.128 -8.996 1.00 87.44 82 THR A N 1
ATOM 641 C CA . THR A 1 82 ? 11.135 3.963 -9.486 1.00 87.44 82 THR A CA 1
ATOM 642 C C . THR A 1 82 ? 12.260 3.100 -10.055 1.00 87.44 82 THR A C 1
ATOM 644 O O . THR A 1 82 ? 12.657 3.309 -11.193 1.00 87.44 82 THR A O 1
ATOM 647 N N . GLU A 1 83 ? 12.692 2.074 -9.318 1.00 86.81 83 GLU A N 1
ATOM 648 C CA . GLU A 1 83 ? 13.738 1.136 -9.763 1.00 86.81 83 GLU A CA 1
ATOM 649 C C . GLU A 1 83 ? 13.348 0.410 -11.063 1.00 86.81 83 GLU A C 1
ATOM 651 O O . GLU A 1 83 ? 14.175 0.212 -11.952 1.00 86.81 83 GLU A O 1
ATOM 656 N N . PHE A 1 84 ? 12.070 0.055 -11.215 1.00 87.56 84 PHE A N 1
ATOM 657 C CA . PHE A 1 84 ? 11.552 -0.520 -12.455 1.00 87.56 84 PHE A CA 1
ATOM 658 C C . PHE A 1 84 ? 11.567 0.470 -13.623 1.00 87.56 84 PHE A C 1
ATOM 660 O O . PHE A 1 84 ? 11.949 0.093 -14.727 1.00 87.56 84 PHE A O 1
ATOM 667 N N . ALA A 1 85 ? 11.184 1.730 -13.395 1.00 87.38 85 ALA A N 1
ATOM 668 C CA . ALA A 1 85 ? 11.227 2.756 -14.435 1.00 87.38 85 ALA A CA 1
ATOM 669 C C . ALA A 1 85 ? 12.665 3.015 -14.919 1.00 87.38 85 ALA A C 1
ATOM 671 O O . ALA A 1 85 ? 12.895 3.178 -16.116 1.00 87.38 85 ALA A O 1
ATOM 672 N N . GLU A 1 86 ? 13.641 2.994 -14.007 1.00 87.81 86 GLU A N 1
ATOM 673 C CA . GLU A 1 86 ? 15.065 3.073 -14.351 1.00 87.81 86 GLU A CA 1
ATOM 674 C C . GLU A 1 86 ? 15.516 1.867 -15.187 1.00 87.81 86 GLU A C 1
ATOM 676 O O . GLU A 1 86 ? 16.204 2.034 -16.197 1.00 87.81 86 GLU A O 1
ATOM 681 N N . ALA A 1 87 ? 15.091 0.655 -14.815 1.00 85.06 87 ALA A N 1
ATOM 682 C CA . ALA A 1 87 ? 15.400 -0.560 -15.564 1.00 85.06 87 ALA A CA 1
ATOM 683 C C . ALA A 1 87 ? 14.771 -0.566 -16.970 1.00 85.06 87 ALA A C 1
ATOM 685 O O . ALA A 1 87 ? 15.428 -0.967 -17.933 1.00 85.06 87 ALA A O 1
ATOM 686 N N . GLU A 1 88 ? 13.527 -0.101 -17.112 1.00 87.31 88 GLU A N 1
ATOM 687 C CA . GLU A 1 88 ? 12.854 0.015 -18.411 1.00 87.31 88 GLU A CA 1
ATOM 688 C C . GLU A 1 88 ? 13.554 1.049 -19.305 1.00 87.31 88 GLU A C 1
ATOM 690 O O . GLU A 1 88 ? 13.861 0.752 -20.461 1.00 87.31 88 GLU A O 1
ATOM 695 N N . ALA A 1 89 ? 13.923 2.210 -18.755 1.00 88.00 89 ALA A N 1
ATOM 696 C CA . ALA A 1 89 ? 14.667 3.234 -19.487 1.00 88.00 89 ALA A CA 1
ATOM 697 C C . ALA A 1 89 ? 16.048 2.739 -19.958 1.00 88.00 89 ALA A C 1
ATOM 699 O O . ALA A 1 89 ? 16.459 3.020 -21.088 1.00 88.00 89 ALA A O 1
ATOM 700 N N . ALA A 1 90 ? 16.759 1.979 -19.119 1.00 86.31 90 ALA A N 1
ATOM 701 C CA . ALA A 1 90 ? 18.043 1.380 -19.478 1.00 86.31 90 ALA A CA 1
ATOM 702 C C . ALA A 1 90 ? 17.897 0.344 -20.607 1.00 86.31 90 ALA A C 1
ATOM 704 O O . ALA A 1 90 ? 18.685 0.352 -21.554 1.00 86.31 90 ALA A O 1
ATOM 705 N N . TYR A 1 91 ? 16.863 -0.500 -20.544 1.00 85.38 91 TYR A N 1
ATOM 706 C CA . TYR A 1 91 ? 16.55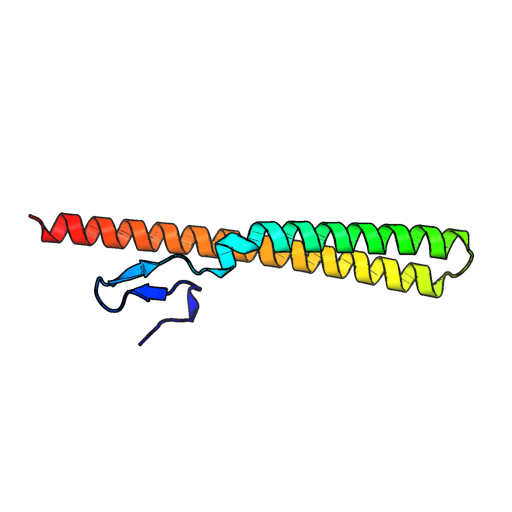4 -1.477 -21.590 1.00 85.38 91 TYR A CA 1
ATOM 707 C C . TYR A 1 91 ? 16.225 -0.799 -22.931 1.00 85.38 91 TYR A C 1
ATOM 709 O O . TYR A 1 91 ? 16.778 -1.168 -23.967 1.00 85.38 91 TYR A O 1
ATOM 717 N N . GLU A 1 92 ? 15.385 0.240 -22.925 1.00 88.38 92 GLU A N 1
ATOM 718 C CA . GLU A 1 92 ? 15.060 1.007 -24.136 1.00 88.38 92 GLU A CA 1
ATOM 719 C C . GLU A 1 92 ? 16.268 1.743 -24.722 1.00 88.38 92 GLU A C 1
ATOM 721 O O . GLU A 1 92 ? 16.380 1.892 -25.941 1.00 88.38 92 GLU A O 1
ATOM 726 N N . LYS A 1 93 ? 17.176 2.233 -23.871 1.00 88.06 93 LYS A N 1
ATOM 727 C CA . LYS A 1 93 ? 18.433 2.830 -24.326 1.00 88.06 93 LYS A CA 1
ATOM 728 C C . LYS A 1 93 ? 19.315 1.787 -25.017 1.00 88.06 93 LYS A C 1
ATOM 730 O O . LYS A 1 93 ? 19.706 2.013 -26.154 1.00 88.06 93 LYS A O 1
ATOM 735 N N . GLY A 1 94 ? 19.530 0.626 -24.394 1.00 86.31 94 GLY A N 1
ATOM 736 C CA . GLY A 1 94 ? 20.313 -0.459 -24.994 1.00 86.31 94 GLY A CA 1
ATOM 737 C C . GLY A 1 94 ? 19.737 -0.946 -26.327 1.00 86.31 94 GLY A C 1
ATOM 738 O O . GLY A 1 94 ? 20.486 -1.175 -27.269 1.00 86.31 94 GLY A O 1
ATOM 739 N N . LEU A 1 95 ? 18.407 -1.027 -26.445 1.00 86.06 95 LEU A N 1
ATOM 740 C CA . LEU A 1 95 ? 17.735 -1.341 -27.711 1.00 86.06 95 LEU A CA 1
ATOM 741 C C . LEU A 1 95 ? 17.974 -0.294 -28.803 1.00 86.06 95 LEU A C 1
ATOM 743 O O . LEU A 1 95 ? 18.082 -0.666 -29.968 1.00 86.06 95 LEU A O 1
ATOM 747 N N . ARG A 1 96 ? 18.003 0.998 -28.452 1.00 86.62 96 ARG A N 1
ATOM 748 C CA . ARG A 1 96 ? 18.310 2.077 -29.404 1.00 86.62 96 ARG A CA 1
ATOM 749 C C . ARG A 1 96 ? 19.759 2.005 -29.866 1.00 86.62 96 ARG A C 1
ATOM 751 O O . ARG A 1 96 ? 19.993 2.089 -31.065 1.00 86.62 96 ARG A O 1
ATOM 758 N N . ASP A 1 97 ? 20.680 1.784 -28.935 1.00 85.56 97 ASP A N 1
ATOM 759 C CA . ASP A 1 97 ? 22.112 1.693 -29.223 1.00 85.56 97 ASP A CA 1
ATOM 760 C C . ASP A 1 97 ? 22.443 0.460 -30.092 1.00 85.56 97 ASP A C 1
ATOM 762 O O . ASP A 1 97 ? 23.318 0.538 -30.941 1.00 85.56 97 ASP A O 1
ATOM 766 N N . PHE A 1 98 ? 21.710 -0.655 -29.943 1.00 74.19 98 PHE A N 1
ATOM 767 C CA . PHE A 1 98 ? 21.865 -1.866 -30.773 1.00 74.19 98 PHE A CA 1
ATOM 768 C C . PHE A 1 98 ? 21.194 -1.799 -32.156 1.00 74.19 98 PHE A C 1
ATOM 770 O O . PHE A 1 98 ? 21.410 -2.688 -32.979 1.00 74.19 98 PHE A O 1
ATOM 777 N N . ARG A 1 99 ? 20.301 -0.828 -32.392 1.00 62.84 99 ARG A N 1
ATOM 778 C CA . ARG A 1 99 ? 19.579 -0.659 -33.670 1.00 62.84 99 ARG A CA 1
ATOM 779 C C . ARG A 1 99 ? 20.279 0.294 -34.644 1.00 62.84 99 ARG A C 1
ATOM 781 O O . ARG A 1 99 ? 19.758 0.481 -35.744 1.00 62.84 99 ARG A O 1
ATOM 788 N N . LEU A 1 100 ? 21.387 0.899 -34.219 1.00 51.28 100 LEU A N 1
ATOM 789 C CA . LEU A 1 100 ? 22.341 1.655 -35.033 1.00 51.28 100 LEU A CA 1
ATOM 790 C C . LEU A 1 100 ? 23.470 0.727 -35.494 1.00 51.28 100 LEU A C 1
ATOM 792 O O . LEU A 1 100 ? 23.949 0.944 -36.626 1.00 51.28 100 LEU A O 1
#

Secondary structure (DSSP, 8-state):
---TTSS-EEPTTT--EE--THHHHHHHHHHHHHHHHHHHHHHHHHHHHTT-HHHHHHHHHHHHHHHHHHHHHHHHHHHHHHHHHHHHHHHHHHHHHTT-

pLDDT: mean 83.68, std 12.01, range [35.16, 95.12]

Foldseek 3Di:
DFPCVLQWGQDPPLRATDHDPVLVCLVVVLVVLLVQLVVLQVQLVVCVVVVNNVSNVVSPVVSVVSNVVSVVSVVSSVSSVVVNVVRNVVSVVVVVVVVD